Protein 3FYM (pdb70)

Sequence (82 aa):
KTVGEALKGRRERLGMTLTELEQRTGIKKREMLVHIIENNEFDQLPNKNNYSEGFIRKKYASSVVNNIEPNQLIQAHQDEIPSNQAEW

Secondary structure (DSSP, 8-state):
--HHHHHHHHHHHTT--HHHHHHHH---HHHHHHHHTT-GGGSSSGGGHHHHHHHHHHHTT--HHHHHHHTTTTSPP-----

InterPro domains:
  IPR001387 Cro/C1-type, helix-turn-helix domain [PS50943] (8-68)
  IPR001387 Cro/C1-type, helix-turn-helix domain [SM00530] (7-68)
  IPR001387 Cro/C1-type, helix-turn-helix domain [cd00093] (5-68)
  IPR010982 Lambda repressor-like, DNA-binding domain superfamily [G3DSA:1.10.260.40] (1-83)
  IPR010982 Lambda repressor-like, DNA-binding domain superfamily [SSF47413] (1-75)
  IPR050400 Bacterial Cytoskeleton RodZ [PTHR34475] (2-123)

Organism: Staphylococcus aureus (strain Mu50 / ATCC 700699) (NCBI:txid158878)

Solvent-accessible surface area: 5148 Å² total; per-residue (Å²): 185,48,0,0,100,12,0,72,18,66,22,103,173,79,65,37,81,26,67,33,0,56,142,146,14,69,14,148,106,96,26,0,55,20,0,6,79,41,57,12,111,92,8,117,56,95,53,124,0,50,41,43,0,88,91,0,0,56,8,0,129,36,85,25,90,114,17,20,117,78,16,105,148,63,14,34,70,89,132,84,111,269

B-factor: mean 16.08, std 9.69, range [6.99, 55.31]

Structure (mmCIF, N/CA/C/O backbone):
data_3FYM
#
_entry.id   3FYM
#
_cell.length_a   45.456
_cell.length_b   45.456
_cell.length_c   72.903
_cell.angle_alpha   90.000
_cell.angle_beta   90.000
_cell.angle_gamma   90.000
#
_symmetry.space_group_name_H-M   'P 43 21 2'
#
loop_
_entity.id
_entity.type
_entity.pdbx_description
1 polymer 'Putative uncharacterized protein'
2 non-polymer 'ZINC ION'
3 water water
#
loop_
_atom_site.group_PDB
_atom_site.id
_atom_site.type_symbol
_atom_site.label_atom_id
_atom_site.label_alt_id
_atom_site.label_comp_id
_atom_site.label_asym_id
_atom_site.label_entity_id
_atom_site.label_seq_id
_atom_site.pdbx_PDB_ins_code
_atom_site.Cartn_x
_atom_site.Cartn_y
_atom_site.Cartn_z
_atom_site.occupancy
_atom_site.B_iso_or_equiv
_atom_site.auth_seq_id
_atom_site.auth_comp_id
_atom_site.auth_asym_id
_atom_site.auth_atom_id
_atom_site.pdbx_PDB_model_num
ATOM 1 N N . LYS A 1 2 ? 14.116 -4.429 17.950 1.00 21.62 1002 LYS A N 1
ATOM 2 C CA . LYS A 1 2 ? 13.249 -3.245 17.899 1.00 17.43 1002 LYS A CA 1
ATOM 3 C C . LYS A 1 2 ? 13.674 -2.391 16.693 1.00 12.14 1002 LYS A C 1
ATOM 4 O O . LYS A 1 2 ? 14.808 -2.424 16.269 1.00 12.57 1002 LYS A O 1
ATOM 10 N N . THR A 1 3 ? 12.734 -1.615 16.177 1.00 11.70 1003 THR A N 1
ATOM 11 C CA . THR A 1 3 ? 13.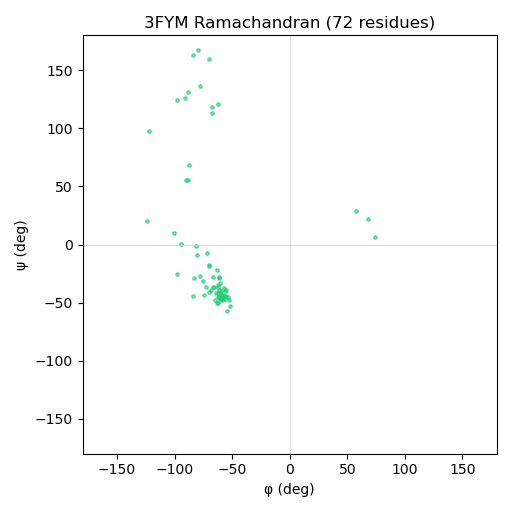090 -0.591 15.196 1.00 10.69 1003 THR A CA 1
ATOM 12 C C . THR A 1 3 ? 13.644 0.614 15.915 1.00 9.20 1003 THR A C 1
ATOM 13 O O . THR A 1 3 ? 13.540 0.791 17.116 1.00 9.67 1003 THR A O 1
ATOM 17 N N . VAL A 1 4 ? 14.255 1.522 15.125 1.00 8.96 1004 VAL A N 1
ATOM 18 C CA . VAL A 1 4 ? 14.787 2.761 15.718 1.00 8.64 1004 VAL A CA 1
ATOM 19 C C . VAL A 1 4 ? 13.660 3.558 16.338 1.00 8.75 1004 VAL A C 1
ATOM 20 O O . VAL A 1 4 ? 13.818 4.132 17.393 1.00 9.18 1004 VAL A O 1
ATOM 24 N N . GLY A 1 5 ? 12.494 3.600 15.689 1.00 8.91 1005 GLY A N 1
ATOM 25 C CA . GLY A 1 5 ? 11.396 4.396 16.234 1.00 10.68 1005 GLY A CA 1
ATOM 26 C C . GLY A 1 5 ? 10.895 3.821 17.532 1.00 9.73 1005 GLY A C 1
ATOM 27 O O . GLY A 1 5 ? 10.538 4.537 18.486 1.00 10.97 1005 GLY A O 1
ATOM 28 N N . GLU A 1 6 ? 10.849 2.537 17.712 1.00 10.37 1006 GLU A N 1
ATOM 29 C CA . GLU A 1 6 ? 10.479 1.854 18.924 1.00 11.28 1006 GLU A CA 1
ATOM 30 C C . GLU A 1 6 ? 11.517 2.080 19.990 1.00 11.13 1006 GLU A C 1
ATOM 31 O O . GLU A 1 6 ? 11.163 2.255 21.174 1.00 11.99 1006 GLU A O 1
ATOM 37 N N . ALA A 1 7 ? 12.798 2.081 19.622 1.00 10.33 1007 ALA A N 1
ATOM 38 C CA . ALA A 1 7 ? 13.845 2.375 20.614 1.00 11.08 1007 ALA A CA 1
ATOM 39 C C . ALA A 1 7 ? 13.648 3.769 21.178 1.00 10.12 1007 ALA A C 1
ATOM 40 O O . ALA A 1 7 ? 13.741 4.015 22.383 1.00 11.44 1007 ALA A O 1
ATOM 42 N N . LEU A 1 8 ? 13.438 4.755 20.290 1.00 9.48 1008 LEU A N 1
ATOM 43 C CA . LEU A 1 8 ? 13.251 6.136 20.707 1.00 9.92 1008 LEU A CA 1
ATOM 44 C C . LEU A 1 8 ? 12.001 6.310 21.562 1.00 10.25 1008 LEU A C 1
ATOM 45 O O . LEU A 1 8 ? 12.036 6.894 22.637 1.00 11.12 1008 LEU A O 1
ATOM 50 N N . LYS A 1 9 ? 10.893 5.791 21.063 1.00 10.42 1009 LYS A N 1
ATOM 51 C CA . LYS A 1 9 ? 9.599 5.901 21.787 1.00 10.83 1009 LYS A CA 1
ATOM 52 C C . LYS A 1 9 ? 9.691 5.239 23.143 1.00 11.83 1009 LYS A C 1
ATOM 53 O O . LYS A 1 9 ? 9.161 5.755 24.121 1.00 12.65 1009 LYS A O 1
ATOM 59 N N . GLY A 1 10 ? 10.296 4.062 23.215 1.00 11.87 1010 GLY A N 1
ATOM 60 C CA . GLY A 1 10 ? 10.427 3.358 24.450 1.00 13.59 1010 GLY A CA 1
ATOM 61 C C . GLY A 1 10 ? 11.134 4.214 25.477 1.00 13.27 1010 GLY A C 1
ATOM 62 O O . GLY A 1 10 ? 10.759 4.314 26.663 1.00 15.25 1010 GLY A O 1
ATOM 63 N N . ARG A 1 11 ? 12.254 4.839 25.089 1.00 12.43 1011 ARG A N 1
ATOM 64 C CA . ARG A 1 11 ? 12.981 5.709 25.953 1.00 12.77 1011 ARG A CA 1
ATOM 65 C C . ARG A 1 11 ? 12.157 6.920 26.387 1.00 12.10 1011 ARG A C 1
ATOM 66 O O . ARG A 1 11 ? 12.151 7.277 27.570 1.00 14.20 1011 ARG A O 1
ATOM 74 N N . ARG A 1 12 ? 11.462 7.541 25.450 1.00 11.95 1012 ARG A N 1
ATOM 75 C CA . ARG A 1 12 ? 10.590 8.655 25.770 1.00 12.36 1012 ARG A CA 1
ATOM 76 C C . ARG A 1 12 ? 9.573 8.236 26.841 1.00 13.11 1012 ARG A C 1
ATOM 77 O O . ARG A 1 12 ? 9.348 8.969 27.802 1.00 14.42 1012 ARG A O 1
ATOM 85 N N . GLU A 1 13 ? 9.002 7.046 26.674 1.00 13.84 1013 GLU A N 1
ATOM 86 C CA . GLU A 1 13 ? 7.959 6.591 27.595 1.00 15.65 1013 GLU A CA 1
ATOM 87 C C . GLU A 1 13 ? 8.592 6.283 28.944 1.00 16.83 1013 GLU A C 1
ATOM 88 O O . GLU A 1 13 ? 7.972 6.629 29.957 1.00 19.44 1013 GLU A O 1
ATOM 94 N N . ARG A 1 14 ? 9.758 5.668 28.975 1.00 17.01 1014 ARG A N 1
ATOM 95 C CA . ARG A 1 14 ? 10.452 5.423 30.272 1.00 20.02 1014 ARG A CA 1
ATOM 96 C C . ARG A 1 14 ? 10.799 6.689 31.004 1.00 18.13 1014 ARG A C 1
ATOM 97 O O . ARG A 1 14 ? 10.773 6.672 32.249 1.00 21.82 1014 ARG A O 1
ATOM 105 N N . LEU A 1 15 ? 11.025 7.788 30.311 1.00 17.38 1015 LEU A N 1
ATOM 106 C CA . LEU A 1 15 ? 11.287 9.085 30.911 1.00 17.76 1015 LEU A CA 1
ATOM 107 C C . LEU A 1 15 ? 9.980 9.745 31.347 1.00 18.34 1015 LEU A C 1
ATOM 108 O O . LEU A 1 15 ? 10.059 10.808 31.998 1.00 21.76 1015 LEU A O 1
ATOM 113 N N . GLY A 1 16 ? 8.822 9.187 30.976 1.00 18.32 1016 GLY A N 1
ATOM 114 C CA . GLY A 1 16 ? 7.555 9.820 31.259 1.00 20.09 1016 GLY A CA 1
ATOM 115 C C . GLY A 1 16 ? 7.360 11.094 30.467 1.00 20.02 1016 GLY A C 1
ATOM 116 O O . GLY A 1 16 ? 6.560 11.928 30.823 1.00 24.36 1016 GLY A O 1
ATOM 117 N N . MET A 1 17 ? 8.066 11.260 29.351 1.00 16.72 1017 MET A N 1
ATOM 118 C CA . MET A 1 17 ? 8.020 12.448 28.537 1.00 15.89 1017 MET A CA 1
ATOM 119 C C . MET A 1 17 ? 6.905 12.366 27.494 1.00 14.40 1017 MET A C 1
ATOM 120 O O . MET A 1 17 ? 6.767 11.421 26.772 1.00 16.79 1017 MET A O 1
ATOM 125 N N . THR A 1 18 ? 6.112 13.446 27.437 1.00 15.79 1018 THR A N 1
ATOM 126 C CA . THR A 1 18 ? 5.035 13.472 26.413 1.00 14.64 1018 THR A CA 1
ATOM 127 C C . THR A 1 18 ? 5.614 13.964 25.075 1.00 13.41 1018 THR A C 1
ATOM 128 O O . THR A 1 18 ? 6.694 14.541 24.988 1.00 13.53 1018 THR A O 1
ATOM 132 N N . LEU A 1 19 ? 4.860 13.693 24.015 1.00 12.95 1019 LEU A N 1
ATOM 133 C CA . LEU A 1 19 ? 5.154 14.238 22.687 1.00 12.54 1019 LEU A CA 1
ATOM 134 C C . LEU A 1 19 ? 5.198 15.744 22.697 1.00 12.84 1019 LEU A C 1
ATOM 135 O O . LEU A 1 19 ? 6.018 16.332 22.040 1.00 13.73 1019 LEU A O 1
ATOM 140 N N . THR A 1 20 ? 4.288 16.342 23.499 1.00 15.33 1020 THR A N 1
ATOM 141 C CA . THR A 1 20 ? 4.334 17.799 23.581 1.00 17.24 1020 THR A CA 1
ATOM 142 C C . THR A 1 20 ? 5.644 18.356 24.079 1.00 17.32 1020 THR A C 1
ATOM 143 O O . THR A 1 20 ? 6.265 19.280 23.589 1.00 18.20 1020 THR A O 1
ATOM 147 N N . GLU A 1 21 ? 6.199 17.854 25.116 1.00 17.63 1021 GLU A N 1
ATOM 148 C CA . GLU A 1 21 ? 7.455 18.087 25.737 1.00 17.76 1021 GLU A CA 1
ATOM 149 C C . GLU A 1 21 ? 8.585 17.814 24.725 1.00 15.96 1021 GLU A C 1
ATOM 150 O O . GLU A 1 21 ? 9.471 18.634 24.584 1.00 17.99 1021 GLU A O 1
ATOM 152 N N . LEU A 1 22 ? 8.515 16.676 24.032 1.00 14.29 1022 LEU A N 1
ATOM 153 C CA . LEU A 1 22 ? 9.584 16.389 23.077 1.00 14.20 1022 LEU A CA 1
ATOM 154 C C . LEU A 1 22 ? 9.590 17.367 21.929 1.00 13.86 1022 LEU A C 1
ATOM 155 O O . LEU A 1 22 ? 10.664 17.754 21.460 1.00 14.45 1022 LEU A O 1
ATOM 160 N N . GLU A 1 23 ? 8.417 17.795 21.481 1.00 13.27 1023 GLU A N 1
ATOM 161 C CA . GLU A 1 23 ? 8.385 18.846 20.439 1.00 13.58 1023 GLU A CA 1
ATOM 162 C C . GLU A 1 23 ? 9.013 20.123 20.940 1.00 15.92 1023 GLU A C 1
ATOM 163 O O . GLU A 1 23 ? 9.778 20.778 20.208 1.00 17.46 1023 GLU A O 1
ATOM 169 N N . GLN A 1 24 ? 8.732 20.492 22.172 1.00 16.88 1024 GLN A N 1
ATOM 170 C CA . GLN A 1 24 ? 9.348 21.651 22.767 1.00 18.58 1024 GLN A CA 1
ATOM 171 C C . GLN A 1 24 ? 10.855 21.522 22.801 1.00 19.78 1024 GLN A C 1
ATOM 172 O O . GLN A 1 24 ? 11.535 22.534 22.532 1.00 21.05 1024 GLN A O 1
ATOM 178 N N . ARG A 1 25 ? 11.375 20.397 23.217 1.00 18.36 1025 ARG A N 1
ATOM 179 C CA . ARG A 1 25 ? 12.825 20.202 23.419 1.00 20.80 1025 ARG A CA 1
ATOM 180 C C . ARG A 1 25 ? 13.564 20.042 22.095 1.00 19.10 1025 ARG A C 1
ATOM 181 O O . ARG A 1 25 ? 14.753 20.397 22.032 1.00 22.93 1025 ARG A O 1
ATOM 189 N N . THR A 1 26 ? 12.933 19.478 21.088 1.00 18.81 1026 THR A N 1
ATOM 190 C CA . THR A 1 26 ? 13.630 19.164 19.839 1.00 16.97 1026 THR A CA 1
ATOM 191 C C . THR A 1 26 ? 13.404 20.213 18.789 1.00 17.43 1026 THR A C 1
ATOM 192 O O . THR A 1 26 ? 14.157 20.330 17.818 1.00 20.77 1026 THR A O 1
ATOM 196 N N . GLY A 1 27 ? 12.279 20.938 18.881 1.00 17.88 1027 GLY A N 1
ATOM 197 C CA . GLY A 1 27 ? 11.836 21.787 17.806 1.00 19.78 1027 GLY A CA 1
ATOM 198 C C . GLY A 1 27 ? 11.255 21.138 16.593 1.00 18.29 1027 GLY A C 1
ATOM 199 O O . GLY A 1 27 ? 10.954 21.742 15.558 1.00 23.48 1027 GLY A O 1
ATOM 200 N N . ILE A 1 28 ? 11.007 19.903 16.473 1.00 16.90 1028 ILE A N 1
ATOM 201 C CA . ILE A 1 28 ? 10.418 18.974 15.573 1.00 14.93 1028 ILE A CA 1
ATOM 202 C C . ILE A 1 28 ? 8.927 18.858 15.949 1.00 13.76 1028 ILE A C 1
ATOM 203 O O . ILE A 1 28 ? 8.516 18.503 17.032 1.00 16.02 1028 ILE A O 1
ATOM 208 N N . LYS A 1 29 ? 8.090 19.071 14.937 1.00 14.40 1029 LYS A N 1
ATOM 209 C CA A LYS A 1 29 ? 6.650 19.022 15.152 0.50 13.89 1029 LYS A CA 1
ATOM 210 C CA B LYS A 1 29 ? 6.641 19.005 15.055 0.50 13.96 1029 LYS A CA 1
ATOM 211 C C . LYS A 1 29 ? 6.221 17.617 15.518 1.00 11.73 1029 LYS A C 1
ATOM 212 O O . LYS A 1 29 ? 6.741 16.609 15.014 1.00 10.39 1029 LYS A O 1
ATOM 223 N N . ARG A 1 30 ? 5.196 17.528 16.370 1.00 12.34 1030 ARG A N 1
ATOM 224 C CA . ARG A 1 30 ? 4.714 16.243 16.888 1.00 12.04 1030 ARG A CA 1
ATOM 225 C C . ARG A 1 30 ? 4.369 15.292 15.765 1.00 9.71 1030 ARG A C 1
ATOM 226 O O . ARG A 1 30 ? 4.615 14.109 15.913 1.00 10.93 1030 ARG A O 1
ATOM 234 N N . GLU A 1 31 ? 3.769 15.774 14.678 1.00 9.55 1031 GLU A N 1
ATOM 235 C CA . GLU A 1 31 ? 3.449 14.875 13.566 1.00 8.78 1031 GLU A CA 1
ATOM 236 C C . GLU A 1 31 ? 4.672 14.117 13.126 1.00 8.20 1031 GLU A C 1
ATOM 237 O O . GLU A 1 31 ? 4.622 12.918 12.828 1.00 8.58 1031 GLU A O 1
ATOM 243 N N . MET A 1 32 ? 5.783 14.828 12.988 1.00 8.48 1032 MET A N 1
ATOM 244 C CA . MET A 1 32 ? 7.005 14.241 12.497 1.00 8.37 1032 MET A CA 1
ATOM 245 C C . MET A 1 32 ? 7.649 13.338 13.532 1.00 8.56 1032 MET A C 1
ATOM 246 O O . MET A 1 32 ? 8.194 12.296 13.189 1.00 8.90 1032 MET A O 1
ATOM 251 N N . LEU A 1 33 ? 7.574 13.715 14.816 1.00 8.61 1033 LEU A N 1
ATOM 252 C CA . LEU A 1 33 ? 8.043 12.827 15.874 1.00 9.16 1033 LEU A CA 1
ATOM 253 C C . LEU A 1 33 ? 7.279 11.502 15.834 1.00 8.61 1033 LEU A C 1
ATOM 254 O O . LEU A 1 33 ? 7.899 10.441 15.993 1.00 8.88 1033 LEU A O 1
ATOM 259 N N . VAL 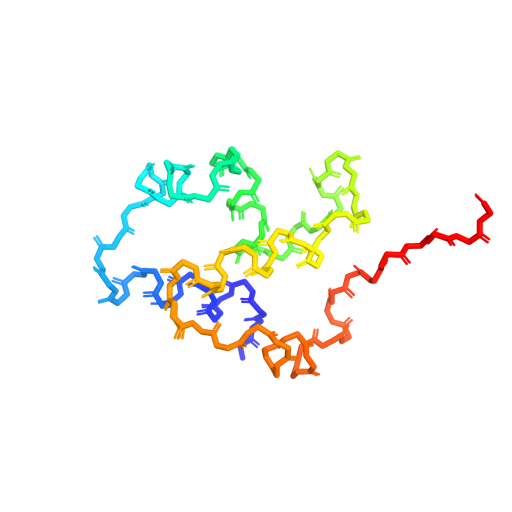A 1 34 ? 5.967 11.529 15.672 1.00 8.55 1034 VAL A N 1
ATOM 260 C CA . VAL A 1 34 ? 5.190 10.289 15.575 1.00 8.70 1034 VAL A CA 1
ATOM 261 C C . VAL A 1 34 ? 5.568 9.510 14.371 1.00 8.02 1034 VAL A C 1
ATOM 262 O O . VAL A 1 34 ? 5.692 8.289 14.405 1.00 8.73 1034 VAL A O 1
ATOM 266 N N . HIS A 1 35 ? 5.779 10.198 13.209 1.00 8.19 1035 HIS A N 1
ATOM 267 C CA . HIS A 1 35 ? 6.283 9.458 12.040 1.00 8.09 1035 HIS A CA 1
ATOM 268 C C . HIS A 1 35 ? 7.604 8.759 12.360 1.00 8.00 1035 HIS A C 1
ATOM 269 O O . HIS A 1 35 ? 7.756 7.568 12.024 1.00 9.01 1035 HIS A O 1
ATOM 276 N N . ILE A 1 36 ? 8.525 9.438 13.020 1.00 8.42 1036 ILE A N 1
ATOM 277 C CA A ILE A 1 36 ? 9.788 8.743 13.357 0.50 8.52 1036 ILE A CA 1
ATOM 278 C CA B ILE A 1 36 ? 9.803 8.794 13.403 0.50 8.32 1036 ILE A CA 1
ATOM 279 C C . ILE A 1 36 ? 9.556 7.566 14.267 1.00 8.42 1036 ILE A C 1
ATOM 280 O O . ILE A 1 36 ? 10.138 6.501 14.069 1.00 8.90 1036 ILE A O 1
ATOM 289 N N . GLU A 1 37 ? 8.686 7.709 15.287 1.00 8.89 1037 GLU A N 1
ATOM 290 C CA . GLU A 1 37 ? 8.453 6.621 16.243 1.00 8.79 1037 GLU A CA 1
ATOM 291 C C . GLU A 1 37 ? 7.895 5.384 15.537 1.00 9.10 1037 GLU A C 1
ATOM 292 O O . GLU A 1 37 ? 8.068 4.282 16.027 1.00 10.36 1037 GLU A O 1
ATOM 298 N N . ASN A 1 38 ? 7.196 5.632 14.421 1.00 8.83 1038 ASN A N 1
ATOM 299 C CA . ASN A 1 38 ? 6.563 4.572 13.651 1.00 9.24 1038 ASN A CA 1
ATOM 300 C C . ASN A 1 38 ? 7.363 4.179 12.420 1.00 9.18 1038 ASN A C 1
ATOM 301 O O . ASN A 1 38 ? 6.857 3.399 11.580 1.00 10.14 1038 ASN A O 1
ATOM 306 N N . ASN A 1 39 ? 8.594 4.654 12.282 1.00 8.80 1039 ASN A N 1
ATOM 307 C CA . ASN A 1 39 ? 9.440 4.343 11.109 1.00 8.98 1039 ASN A CA 1
ATOM 308 C C . ASN A 1 39 ? 8.765 4.762 9.799 1.00 8.75 1039 ASN A C 1
ATOM 309 O O . ASN A 1 39 ? 9.039 4.206 8.735 1.00 10.41 1039 ASN A O 1
ATOM 314 N N . GLU A 1 40 ? 7.930 5.793 9.851 1.00 8.17 1040 GLU A N 1
ATOM 315 C CA . GLU A 1 40 ? 7.212 6.306 8.691 1.00 8.53 1040 GLU A CA 1
ATOM 316 C C . GLU A 1 40 ? 8.015 7.376 7.986 1.00 8.42 1040 GLU A C 1
ATOM 317 O O . GLU A 1 40 ? 7.580 8.527 7.783 1.00 8.52 1040 GLU A O 1
ATOM 323 N N . PHE A 1 41 ? 9.245 7.043 7.590 1.00 9.00 1041 PHE A N 1
ATOM 324 C CA . PHE A 1 41 ? 10.143 8.069 7.051 1.00 9.45 1041 PHE A CA 1
ATOM 325 C C . PHE A 1 41 ? 9.666 8.638 5.725 1.00 8.80 1041 PHE A C 1
ATOM 326 O O . PHE A 1 41 ? 9.947 9.805 5.411 1.00 9.44 1041 PHE A O 1
ATOM 334 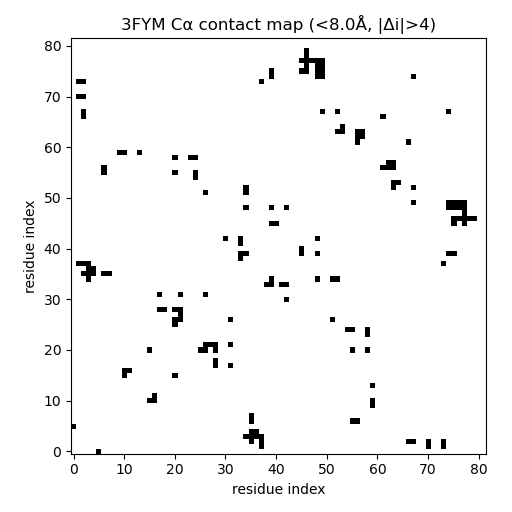N N . ASP A 1 42 ? 8.926 7.833 4.950 1.00 9.49 1042 ASP A N 1
ATOM 335 C CA . ASP A 1 42 ? 8.398 8.355 3.687 1.00 9.86 1042 ASP A CA 1
ATOM 336 C C . ASP A 1 42 ? 7.263 9.365 3.900 1.00 8.96 1042 ASP A C 1
ATOM 337 O O . ASP A 1 42 ? 6.838 9.985 2.924 1.00 10.86 1042 ASP A O 1
ATOM 342 N N . GLN A 1 43 ? 6.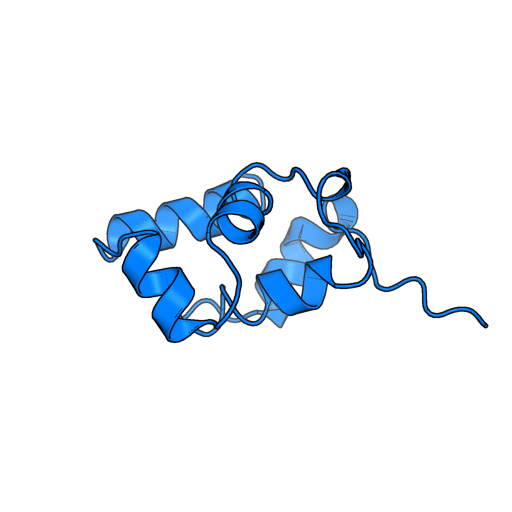805 9.540 5.122 1.00 7.92 1043 GLN A N 1
ATOM 343 C CA . GLN A 1 43 ? 5.793 10.545 5.424 1.00 7.79 1043 GLN A CA 1
ATOM 344 C C . GLN A 1 43 ? 6.441 11.854 5.903 1.00 7.90 1043 GLN A C 1
ATOM 345 O O . GLN A 1 43 ? 5.717 12.823 6.180 1.00 8.84 1043 GLN A O 1
ATOM 351 N N . LEU A 1 44 ? 7.761 11.930 5.981 1.00 7.74 1044 LEU A N 1
ATOM 352 C CA . LEU A 1 44 ? 8.418 13.189 6.251 1.00 8.02 1044 LEU A CA 1
ATOM 353 C C . LEU A 1 44 ? 8.441 14.021 4.969 1.00 8.05 1044 LEU A C 1
ATOM 354 O O . LEU A 1 44 ? 8.792 13.493 3.913 1.00 9.00 1044 LEU A O 1
ATOM 359 N N . PRO A 1 45 ? 8.142 15.308 5.028 1.00 8.17 1045 PRO A N 1
ATOM 360 C CA . PRO A 1 45 ? 8.209 16.114 3.794 1.00 8.41 1045 PRO A CA 1
ATOM 361 C C . PRO A 1 45 ? 9.567 16.058 3.116 1.00 7.69 1045 PRO A C 1
ATOM 362 O O . PRO A 1 45 ? 9.618 16.017 1.884 1.00 8.54 1045 PRO A O 1
ATOM 366 N N . ASN A 1 46 ? 10.639 16.083 3.905 1.00 7.34 1046 ASN A N 1
ATOM 367 C CA . ASN A 1 46 ? 11.986 15.920 3.384 1.00 7.33 1046 ASN A CA 1
ATOM 368 C C . ASN A 1 46 ? 12.612 14.738 4.081 1.00 6.99 1046 ASN A C 1
ATOM 369 O O . ASN A 1 46 ? 13.089 14.837 5.221 1.00 7.61 1046 ASN A O 1
ATOM 374 N N . LYS A 1 47 ? 12.583 13.578 3.426 1.00 7.02 1047 LYS A N 1
ATOM 375 C CA . LYS A 1 47 ? 13.091 12.344 3.989 1.00 7.74 1047 LYS A CA 1
ATOM 376 C C . LYS A 1 47 ? 14.563 12.408 4.256 1.00 7.12 1047 LYS A C 1
ATOM 377 O O . LYS A 1 47 ? 15.108 11.651 5.067 1.00 8.25 1047 LYS A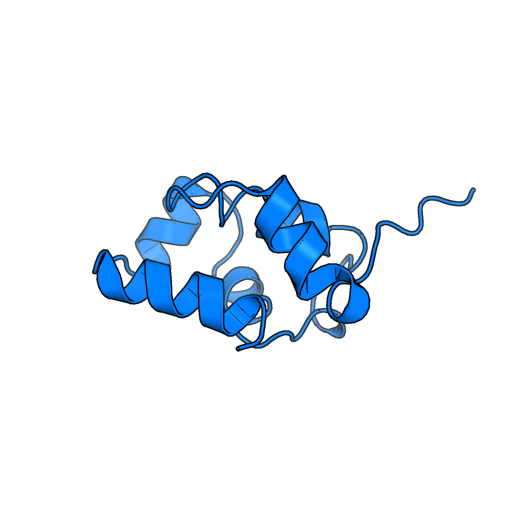 O 1
ATOM 383 N N . ASN A 1 48 ? 15.289 13.318 3.567 1.00 7.38 1048 ASN A N 1
ATOM 384 C CA A ASN A 1 48 ? 16.699 13.492 3.836 0.50 7.59 1048 ASN A CA 1
ATOM 385 C CA B ASN A 1 48 ? 16.711 13.446 3.845 0.50 7.94 1048 ASN A CA 1
ATOM 386 C C . ASN A 1 48 ? 17.010 13.900 5.263 1.00 7.70 1048 ASN A C 1
ATOM 387 O O . ASN A 1 48 ? 18.142 13.706 5.721 1.00 8.32 1048 ASN A O 1
ATOM 396 N N . TYR A 1 49 ? 16.023 14.483 5.934 1.00 7.35 1049 TYR A N 1
ATOM 397 C CA . TYR A 1 49 ? 16.158 14.920 7.339 1.00 8.09 1049 TYR A CA 1
ATOM 398 C C . TYR A 1 49 ? 15.963 13.799 8.340 1.00 7.52 1049 TYR A C 1
ATOM 399 O O . TYR A 1 49 ? 16.040 14.049 9.525 1.00 8.54 1049 TYR A O 1
ATOM 408 N N . SER A 1 50 ? 15.675 12.581 7.858 1.00 7.46 1050 SER A N 1
ATOM 409 C CA . SER A 1 50 ? 15.396 11.478 8.795 1.00 7.18 1050 SER A CA 1
ATOM 410 C C . SER A 1 50 ? 16.473 11.324 9.844 1.00 7.38 1050 SER A C 1
ATOM 411 O O . SER A 1 50 ? 16.177 11.243 11.059 1.00 7.75 1050 SER A O 1
ATOM 414 N N . GLU A 1 51 ? 17.721 11.222 9.415 1.00 7.60 1051 GLU A N 1
ATOM 415 C CA . GLU A 1 51 ? 18.807 11.059 10.384 1.00 7.83 1051 GLU A CA 1
ATOM 416 C C . GLU A 1 51 ? 18.903 12.229 11.320 1.00 8.00 1051 GLU A C 1
ATOM 417 O O . GLU A 1 51 ? 19.075 12.046 12.533 1.00 8.63 1051 GLU A O 1
ATOM 423 N N . GLY A 1 52 ? 18.825 13.469 10.785 1.00 8.70 1052 GLY A N 1
ATOM 424 C CA . GLY A 1 52 ? 18.922 14.610 11.657 1.00 9.36 1052 GLY A CA 1
ATOM 425 C C . GLY A 1 52 ? 17.799 14.671 12.689 1.00 8.69 1052 GLY A C 1
ATOM 426 O O . GLY A 1 52 ? 18.053 15.097 13.835 1.00 9.66 1052 GLY A O 1
ATOM 427 N N . PHE A 1 53 ? 16.609 14.282 12.321 1.00 8.60 1053 PHE A N 1
ATOM 428 C CA . PHE A 1 53 ? 15.505 14.217 13.292 1.00 8.72 1053 PHE A CA 1
ATOM 429 C C . PHE A 1 53 ? 15.787 13.168 14.362 1.00 8.53 1053 PHE A C 1
ATOM 430 O O . PHE A 1 53 ? 15.565 13.406 15.563 1.00 9.30 1053 PHE A O 1
ATOM 438 N N . ILE A 1 54 ? 16.207 11.974 13.937 1.00 8.24 1054 ILE A N 1
ATOM 439 C CA . ILE A 1 54 ? 16.564 10.920 14.903 1.00 8.21 1054 ILE A CA 1
ATOM 440 C C . ILE A 1 54 ? 17.639 11.418 15.844 1.00 8.30 1054 ILE A C 1
ATOM 441 O O . ILE A 1 54 ? 17.586 11.159 17.044 1.00 8.84 1054 ILE A O 1
ATOM 446 N N . ARG A 1 55 ? 18.644 12.086 15.314 1.00 8.64 1055 ARG A N 1
ATOM 447 C CA . ARG A 1 55 ? 19.756 12.596 16.112 1.00 9.14 1055 ARG A CA 1
ATOM 448 C C . ARG A 1 55 ? 19.287 13.583 17.178 1.00 9.33 1055 ARG A C 1
ATOM 449 O O . ARG A 1 55 ? 19.716 13.509 18.338 1.00 10.19 1055 ARG A O 1
ATOM 457 N N . LYS A 1 56 ? 18.412 14.505 16.797 1.00 9.31 1056 LYS A N 1
ATOM 458 C CA A LYS A 1 56 ? 17.952 15.483 17.765 0.50 10.42 1056 LYS A CA 1
ATOM 459 C CA B LYS A 1 56 ? 17.897 15.504 17.725 0.50 10.17 1056 LYS A CA 1
ATOM 460 C C . LYS A 1 56 ? 17.098 14.820 18.835 1.00 9.69 1056 LYS A C 1
ATOM 461 O O . LYS A 1 56 ? 17.217 15.130 20.021 1.00 11.1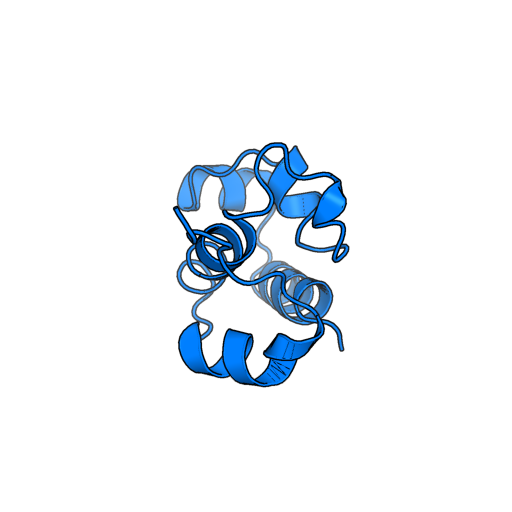2 1056 LYS A O 1
ATOM 472 N N . TYR A 1 57 ? 16.195 13.919 18.427 1.00 9.27 1057 TYR A N 1
ATOM 473 C CA . TYR A 1 57 ? 15.396 13.146 19.374 1.00 8.86 1057 TYR A CA 1
ATOM 474 C C . TYR A 1 57 ? 16.316 12.436 20.352 1.00 9.07 1057 TYR A C 1
ATOM 475 O O . TYR A 1 57 ? 16.189 12.556 21.583 1.00 9.76 1057 TYR A O 1
ATOM 484 N N . ALA A 1 58 ? 17.230 11.627 19.804 1.00 9.43 1058 ALA A N 1
ATOM 485 C CA . ALA A 1 58 ? 18.148 10.834 20.628 1.00 9.74 1058 ALA A CA 1
ATOM 486 C C . ALA A 1 58 ? 18.865 11.707 21.629 1.00 9.98 1058 ALA A C 1
ATOM 487 O O . ALA A 1 58 ? 19.002 11.389 22.807 1.00 10.73 1058 ALA A O 1
ATOM 489 N N . SER A 1 59 ? 19.400 12.843 21.168 1.00 11.17 1059 SER A N 1
ATOM 490 C CA A SER A 1 59 ? 20.177 13.684 22.077 0.50 12.85 1059 SER A CA 1
ATOM 491 C CA B SER A 1 59 ? 20.157 13.728 22.045 0.50 12.39 1059 SER A CA 1
ATOM 492 C C . SER A 1 59 ? 19.317 14.194 23.205 1.00 12.67 1059 SER A C 1
ATOM 493 O O . SER A 1 59 ? 19.746 14.198 24.372 1.00 14.84 1059 SER A O 1
ATOM 498 N N . VAL A 1 60 ? 18.057 14.599 22.960 1.00 11.79 1060 VAL A N 1
ATOM 499 C CA . VAL A 1 60 ? 17.191 15.064 24.020 1.00 12.51 1060 VAL A CA 1
ATOM 500 C C . VAL A 1 60 ? 16.900 13.991 25.059 1.00 11.77 1060 VAL A C 1
ATOM 501 O O . VAL A 1 60 ? 16.769 14.306 26.263 1.00 14.83 1060 VAL A O 1
ATOM 505 N N . VAL A 1 61 ? 16.795 12.749 24.653 1.00 11.18 1061 VAL A N 1
ATOM 506 C CA . VAL A 1 61 ? 16.461 11.671 25.531 1.00 11.28 1061 VAL A CA 1
ATOM 507 C C . VAL A 1 61 ? 17.696 10.862 25.989 1.00 11.30 1061 VAL A C 1
ATOM 508 O O . VAL A 1 61 ? 17.579 9.773 26.543 1.00 12.68 1061 VAL A O 1
ATOM 512 N N A ASN A 1 62 ? 18.903 11.374 25.770 0.50 11.31 1062 ASN A N 1
ATOM 513 N N B ASN A 1 62 ? 18.863 11.456 25.787 0.50 11.10 1062 ASN A N 1
ATOM 514 C CA A ASN A 1 62 ? 20.183 10.794 26.212 0.50 12.29 1062 ASN A CA 1
ATOM 515 C CA B ASN A 1 62 ? 20.094 10.926 26.358 0.50 13.85 1062 ASN A CA 1
ATOM 516 C C A ASN A 1 62 ? 20.335 9.337 25.756 0.50 10.71 1062 ASN A C 1
ATOM 517 C C B ASN A 1 62 ? 20.645 9.732 25.579 0.50 12.74 1062 ASN A C 1
ATOM 518 O O A ASN A 1 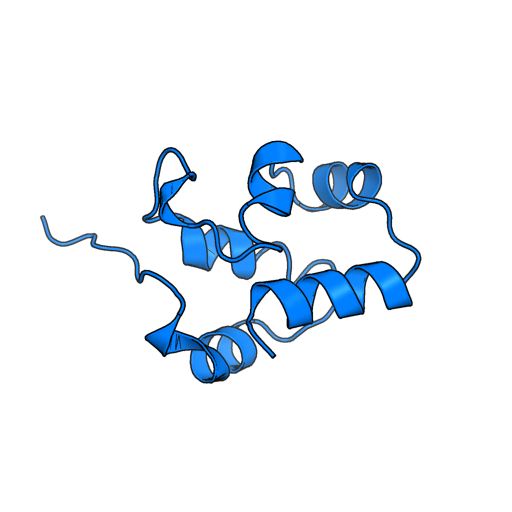62 ? 20.696 8.349 26.420 0.50 9.87 1062 ASN A O 1
ATOM 519 O O B ASN A 1 62 ? 21.666 9.262 26.117 0.50 12.77 1062 ASN A O 1
ATOM 528 N N . ILE A 1 63 ? 20.135 9.274 24.430 1.00 10.61 1063 ILE A N 1
ATOM 529 C CA . ILE A 1 63 ? 20.606 8.159 23.667 1.00 9.88 1063 ILE A CA 1
ATOM 530 C C . ILE A 1 63 ? 21.733 8.649 22.762 1.00 9.56 1063 ILE A C 1
ATOM 531 O O . ILE A 1 63 ? 21.540 9.604 22.012 1.00 10.46 1063 ILE A O 1
ATOM 536 N N . GLU A 1 64 ? 22.905 8.000 22.813 1.00 8.69 1064 GLU A N 1
ATOM 537 C CA . GLU A 1 64 ? 24.024 8.385 21.966 1.00 8.52 1064 GLU A CA 1
ATOM 538 C C . GLU A 1 64 ? 23.595 8.195 20.493 1.00 7.87 1064 GLU A C 1
ATOM 539 O O . GLU A 1 64 ? 23.290 7.066 20.094 1.00 8.15 1064 GLU A O 1
ATOM 545 N N . PRO A 1 65 ? 23.623 9.246 19.696 1.00 8.33 1065 PRO A N 1
ATOM 546 C CA . PRO A 1 65 ? 22.982 9.111 18.365 1.00 8.32 1065 PRO A CA 1
ATOM 547 C C . PRO A 1 65 ? 23.737 8.304 17.363 1.00 7.71 1065 PRO A C 1
ATOM 548 O O . PRO A 1 65 ? 23.114 7.560 16.601 1.00 8.37 1065 PRO A O 1
ATOM 552 N N . ASN A 1 66 ? 25.053 8.466 17.234 1.00 8.43 1066 ASN A N 1
ATOM 553 C CA . ASN A 1 66 ? 25.752 7.779 16.167 1.00 8.13 1066 ASN A CA 1
ATOM 554 C C . ASN A 1 66 ? 25.608 6.258 16.263 1.00 8.50 1066 ASN A C 1
ATOM 555 O O . ASN A 1 66 ? 25.423 5.589 15.256 1.00 8.65 1066 ASN A O 1
ATOM 560 N N . GLN A 1 67 ? 25.715 5.731 17.476 1.00 9.95 1067 GLN A N 1
ATOM 561 C CA . GLN A 1 67 ? 25.669 4.265 17.553 1.00 12.03 1067 GLN A CA 1
ATOM 562 C C . GLN A 1 67 ? 24.231 3.776 17.433 1.00 10.67 1067 GLN A C 1
ATOM 563 O O . GLN A 1 67 ? 24.024 2.686 16.955 1.00 10.41 1067 GLN A O 1
ATOM 569 N N . LEU A 1 68 ? 23.199 4.574 17.814 1.00 9.83 1068 LEU A N 1
ATOM 570 C CA . LEU A 1 68 ? 21.805 4.200 17.521 1.00 9.40 1068 LEU A CA 1
ATOM 571 C C . LEU A 1 68 ? 21.600 4.122 16.024 1.00 8.93 1068 LEU A C 1
ATOM 572 O O . LEU A 1 68 ? 21.023 3.149 15.516 1.00 9.64 1068 LEU A O 1
ATOM 577 N N . ILE A 1 69 ? 22.019 5.161 15.312 1.00 8.60 1069 ILE A N 1
ATOM 578 C CA . ILE A 1 69 ? 21.865 5.212 13.855 1.00 8.31 1069 ILE A CA 1
ATOM 579 C C . ILE A 1 69 ? 22.575 4.024 13.206 1.00 8.43 1069 ILE A C 1
ATOM 580 O O . ILE A 1 69 ? 22.029 3.352 12.341 1.00 9.51 1069 ILE A O 1
ATOM 585 N N . GLN A 1 70 ? 23.811 3.758 13.654 1.00 8.68 1070 GLN A N 1
ATOM 586 C CA . GLN A 1 70 ? 24.579 2.633 13.123 1.00 9.37 1070 GLN A CA 1
ATOM 587 C C . GLN A 1 70 ? 23.865 1.293 13.344 1.00 9.87 1070 GLN A C 1
ATOM 588 O O . GLN A 1 70 ? 23.864 0.449 12.486 1.00 11.43 1070 GLN A O 1
ATOM 594 N N . ALA A 1 71 ? 23.250 1.117 14.508 1.00 10.59 1071 ALA A N 1
ATOM 595 C CA . ALA A 1 71 ? 22.574 -0.146 14.822 1.00 13.06 1071 ALA A CA 1
ATOM 596 C C . ALA A 1 71 ? 21.304 -0.334 13.996 1.00 13.15 1071 ALA A C 1
ATOM 597 O O . ALA A 1 71 ? 20.752 -1.424 13.949 1.00 20.61 1071 ALA A O 1
ATOM 599 N N . HIS A 1 72 ? 20.770 0.716 13.433 1.00 9.45 1072 HIS A N 1
ATOM 600 C CA . HIS A 1 72 ? 19.532 0.692 12.710 1.00 9.04 1072 HIS A CA 1
ATOM 601 C C . HIS A 1 72 ? 19.666 1.230 11.282 1.00 8.66 1072 HIS A C 1
ATOM 602 O O . HIS A 1 72 ? 18.665 1.619 10.673 1.00 9.91 1072 HIS A O 1
ATOM 609 N N . GLN A 1 73 ? 20.866 1.246 10.778 1.00 9.46 1073 GLN A N 1
ATOM 610 C CA . GLN A 1 73 ? 21.155 1.999 9.540 1.00 10.46 1073 GLN A CA 1
ATOM 611 C C . GLN A 1 73 ? 20.338 1.495 8.377 1.00 9.56 1073 GLN A C 1
ATOM 612 O O . GLN A 1 73 ? 19.988 2.288 7.509 1.00 10.77 1073 GLN A O 1
ATOM 618 N N . ASP A 1 74 ? 20.025 0.190 8.296 1.00 9.37 1074 ASP A N 1
ATOM 619 C CA . ASP A 1 74 ? 19.268 -0.299 7.152 1.00 9.78 1074 ASP A CA 1
ATOM 620 C C . ASP A 1 74 ? 17.830 0.171 7.156 1.00 8.54 1074 ASP A C 1
ATOM 621 O O . ASP A 1 74 ? 17.160 0.108 6.117 1.00 9.12 1074 ASP A O 1
ATOM 626 N N . GLU A 1 75 ? 17.304 0.643 8.300 1.00 8.33 1075 GLU A N 1
ATOM 627 C CA . GLU A 1 75 ? 15.980 1.179 8.415 1.00 8.31 1075 GLU A CA 1
ATOM 628 C C . GLU A 1 75 ? 15.906 2.663 7.995 1.00 7.91 1075 GLU A C 1
ATOM 629 O O . GLU A 1 75 ? 14.844 3.153 7.633 1.00 8.70 1075 GLU A O 1
ATOM 635 N N . ILE A 1 76 ? 17.017 3.367 8.178 1.00 7.98 1076 ILE A N 1
ATOM 636 C CA . ILE A 1 76 ? 17.023 4.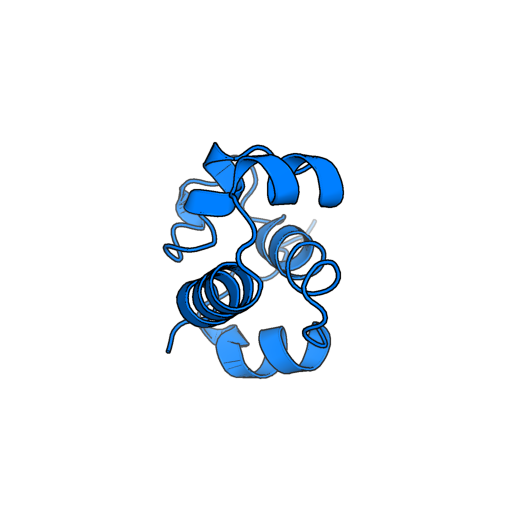808 8.170 1.00 7.92 1076 ILE A CA 1
ATOM 637 C C . ILE A 1 76 ? 17.443 5.312 6.820 1.00 7.76 1076 ILE A C 1
ATOM 638 O O . ILE A 1 76 ? 18.543 4.975 6.348 1.00 8.61 1076 ILE A O 1
ATOM 643 N N . PRO A 1 77 ? 16.650 6.143 6.152 1.00 8.07 1077 PRO A N 1
ATOM 644 C CA . PRO A 1 77 ? 17.098 6.728 4.871 1.00 9.13 1077 PRO A CA 1
ATOM 645 C C . PRO A 1 77 ? 18.246 7.686 5.142 1.00 8.22 1077 PRO A C 1
ATOM 646 O O . PRO A 1 77 ? 18.039 8.681 5.821 1.00 9.90 1077 PRO A O 1
ATOM 650 N N . SER A 1 78 ? 19.409 7.406 4.596 1.00 9.13 1078 SER A N 1
ATOM 651 C CA . SER A 1 78 ? 20.502 8.355 4.663 1.00 8.79 1078 SER A CA 1
ATOM 652 C C . SER A 1 78 ? 20.207 9.559 3.767 1.00 8.06 1078 SER A C 1
ATOM 653 O O . SER A 1 78 ? 19.446 9.525 2.830 1.00 10.01 1078 SER A O 1
ATOM 656 N N . ASN A 1 79 ? 20.897 10.638 4.056 1.00 7.95 1079 ASN A N 1
ATOM 657 C CA . ASN A 1 79 ? 20.779 11.925 3.364 1.00 7.93 1079 ASN A CA 1
ATOM 658 C C . ASN A 1 79 ? 21.290 11.768 1.945 1.00 7.75 1079 ASN A C 1
ATOM 659 O O . ASN A 1 79 ? 22.472 11.546 1.713 1.00 9.44 1079 ASN A O 1
ATOM 664 N N . GLN A 1 80 ? 20.390 11.895 0.972 1.00 7.55 1080 GLN A N 1
ATOM 665 C CA . GLN A 1 80 ? 20.682 11.696 -0.456 1.00 8.57 1080 GLN A CA 1
ATOM 666 C C . GLN A 1 80 ? 21.143 12.965 -1.112 1.00 10.06 1080 GLN A C 1
ATOM 667 O O . GLN A 1 80 ? 20.679 13.366 -2.196 1.00 10.94 1080 GLN A O 1
ATOM 673 N N . ALA A 1 81 ? 22.217 13.557 -0.533 1.00 12.04 1081 ALA A N 1
ATOM 674 C CA . ALA A 1 81 ? 22.746 14.862 -0.988 1.00 12.43 1081 ALA A CA 1
ATOM 675 C C . ALA A 1 81 ? 23.745 14.666 -2.092 1.00 12.33 1081 ALA A C 1
ATOM 676 O O . ALA A 1 81 ? 24.944 14.870 -1.988 1.00 14.62 1081 ALA A O 1
ATOM 678 N N . GLU A 1 82 ? 23.228 14.225 -3.235 1.00 13.61 1082 GLU A N 1
ATOM 679 C CA . GLU A 1 82 ? 24.083 13.754 -4.287 1.00 14.87 1082 GLU A CA 1
ATOM 680 C C . GLU A 1 82 ? 24.596 14.890 -5.155 1.00 16.15 1082 GLU A C 1
ATOM 681 O O . GLU A 1 82 ? 25.771 14.903 -5.547 1.00 17.38 1082 GLU A O 1
ATOM 687 N N . TRP A 1 83 ? 23.702 15.806 -5.523 1.00 20.05 1083 TRP A N 1
ATOM 688 C CA . TRP A 1 83 ? 24.034 16.874 -6.477 1.00 24.22 1083 TRP A CA 1
ATOM 689 C C . TRP A 1 83 ? 23.832 18.217 -5.815 1.00 27.13 1083 TRP A C 1
ATOM 690 O O . TRP A 1 83 ? 22.673 18.476 -5.474 1.00 34.41 1083 TRP A O 1
#

Radius of gyration: 11.79 Å; Cα contacts (8 Å, |Δi|>4): 92; chains: 1; bounding box: 22×25×38 Å

CATH classification: 1.10.260.40

Nearest PDB structures (foldseek):
  3fym-assembly1_A  TM=1.012E+00  e=2.509E-12  Staphylococcus aureus subsp. aureus Mu50
  2wus-assembly2_S  TM=9.094E-01  e=1.082E-01  Thermotoga maritima
  3jxc-assembly1_L  TM=8.047E-01  e=7.298E-02  Lederbergvirus P22
  6rnx-assembly1_B  TM=7.837E-01  e=9.670E-02  Deinococcus deserti VCD115
  2icp-assembly1_A  TM=8.317E-01  e=1.605E-01  Escherichia coli CFT073

Foldseek 3Di:
DALLCVLVVLCVVVVHDLVNLCVQQVDDSVVNVCLNVLVLVPDPQSQCQLVSSCSSCVVSVHHRPVSCVVNVVSGDHRPPPD